Protein AF-A0A2I1C0G3-F1 (afdb_monomer_lite)

Structure (mmCIF, N/CA/C/O backbone):
data_AF-A0A2I1C0G3-F1
#
_entry.id   AF-A0A2I1C0G3-F1
#
loop_
_atom_site.group_PDB
_atom_site.id
_atom_site.type_symbol
_atom_site.label_atom_id
_atom_site.label_alt_id
_atom_site.label_comp_id
_atom_site.label_asym_id
_atom_site.label_entity_id
_atom_site.label_seq_id
_atom_site.pdbx_PDB_ins_code
_atom_site.Cartn_x
_atom_site.Cartn_y
_atom_site.Cartn_z
_atom_site.occupancy
_atom_site.B_iso_or_equiv
_atom_site.auth_seq_id
_atom_site.auth_comp_id
_atom_site.auth_asym_id
_atom_site.auth_atom_id
_atom_site.pdbx_PDB_model_num
ATOM 1 N N . MET A 1 1 ? 12.095 70.002 7.663 1.00 41.62 1 MET A N 1
ATOM 2 C CA . MET A 1 1 ? 11.716 69.088 8.762 1.00 41.62 1 MET A CA 1
ATOM 3 C C . MET A 1 1 ? 11.237 67.773 8.164 1.00 41.62 1 MET A C 1
ATOM 5 O O . MET A 1 1 ? 10.203 67.758 7.523 1.00 41.62 1 MET A O 1
ATOM 9 N N . LYS A 1 2 ? 12.074 66.731 8.295 1.00 50.09 2 LYS A N 1
ATOM 10 C CA . LYS A 1 2 ? 11.753 65.291 8.305 1.00 50.09 2 LYS A CA 1
ATOM 11 C C . LYS A 1 2 ? 10.489 64.846 7.516 1.00 50.09 2 LYS A C 1
ATOM 13 O O . LYS A 1 2 ? 9.444 64.638 8.116 1.00 50.09 2 LYS A O 1
ATOM 18 N N . LEU A 1 3 ? 10.611 64.580 6.206 1.00 47.00 3 LEU A N 1
ATOM 19 C CA . LEU A 1 3 ? 9.730 63.608 5.525 1.00 47.00 3 LEU A CA 1
ATOM 20 C C . LEU A 1 3 ? 10.297 62.196 5.736 1.00 47.00 3 LEU A C 1
ATOM 22 O O . LEU A 1 3 ? 10.904 61.575 4.872 1.00 47.00 3 LEU A O 1
ATOM 26 N N . ILE A 1 4 ? 10.140 61.750 6.973 1.00 63.03 4 ILE A N 1
ATOM 27 C CA . ILE A 1 4 ? 10.003 60.349 7.369 1.00 63.03 4 ILE A CA 1
ATOM 28 C C . ILE A 1 4 ? 8.631 59.959 6.798 1.00 63.03 4 ILE A C 1
ATOM 30 O O . ILE A 1 4 ? 7.648 60.619 7.104 1.00 63.03 4 ILE A O 1
ATOM 34 N N . TYR A 1 5 ? 8.489 59.061 5.836 1.00 48.56 5 TYR A N 1
ATOM 35 C CA . TYR A 1 5 ? 8.572 57.627 6.045 1.00 48.56 5 TYR A CA 1
ATOM 36 C C . TYR A 1 5 ? 8.516 56.964 4.659 1.00 48.56 5 TYR A C 1
ATOM 38 O O . TYR A 1 5 ? 7.443 56.760 4.095 1.00 48.56 5 TYR A O 1
ATOM 46 N N . LEU A 1 6 ? 9.678 56.623 4.100 1.00 55.53 6 LEU A N 1
ATOM 47 C CA . LEU A 1 6 ? 9.783 55.597 3.062 1.00 55.53 6 LEU A CA 1
ATOM 48 C C . LEU A 1 6 ? 9.491 54.249 3.740 1.00 55.53 6 LEU A C 1
ATOM 50 O O . LEU A 1 6 ? 10.404 53.553 4.178 1.00 55.53 6 LEU A O 1
ATOM 54 N N . LEU A 1 7 ? 8.207 53.924 3.915 1.00 60.22 7 LEU A N 1
ATOM 55 C CA . LEU A 1 7 ? 7.763 52.630 4.431 1.00 60.22 7 LEU A CA 1
ATOM 56 C C . LEU A 1 7 ? 7.901 51.593 3.319 1.00 60.22 7 LEU A C 1
ATOM 58 O O . LEU A 1 7 ? 7.025 51.382 2.483 1.00 60.22 7 LEU A O 1
ATOM 62 N N . THR A 1 8 ? 9.081 50.988 3.336 1.00 62.69 8 THR A N 1
ATOM 63 C CA . THR A 1 8 ? 9.440 49.677 2.809 1.00 62.69 8 THR A CA 1
ATOM 64 C C . THR A 1 8 ? 8.256 48.709 2.803 1.00 62.69 8 THR A C 1
ATOM 66 O O . THR A 1 8 ? 7.975 48.040 3.796 1.00 62.69 8 THR A O 1
ATOM 69 N N . SER A 1 9 ? 7.585 48.591 1.662 1.00 59.91 9 SER A N 1
ATOM 70 C CA . SER A 1 9 ? 6.742 47.433 1.384 1.00 59.91 9 SER A CA 1
ATOM 71 C C . SER A 1 9 ? 7.676 46.330 0.900 1.00 59.91 9 SER A C 1
ATOM 73 O O . SER A 1 9 ? 7.850 46.139 -0.303 1.00 59.91 9 SER A O 1
ATOM 75 N N . LEU A 1 10 ? 8.355 45.656 1.838 1.00 60.56 10 LEU A N 1
ATOM 76 C CA . LEU A 1 10 ? 8.894 44.330 1.553 1.00 60.56 10 LEU A CA 1
ATOM 77 C C . LEU A 1 10 ? 7.682 43.495 1.153 1.00 60.56 10 LEU A C 1
ATOM 79 O O . LEU A 1 10 ? 6.891 43.092 2.004 1.00 60.56 10 LEU A O 1
ATOM 83 N N . ALA A 1 11 ? 7.509 43.285 -0.150 1.00 59.66 11 ALA A N 1
ATOM 84 C CA . ALA A 1 11 ? 6.699 42.193 -0.636 1.00 59.66 11 ALA A CA 1
ATOM 85 C C . ALA A 1 11 ? 7.301 40.941 -0.001 1.00 59.66 11 ALA A C 1
ATOM 87 O O . ALA A 1 11 ? 8.382 40.493 -0.391 1.00 59.66 11 ALA A O 1
ATOM 88 N N . ALA A 1 12 ? 6.643 40.436 1.042 1.00 60.94 12 ALA A N 1
ATOM 89 C CA . ALA A 1 12 ? 6.866 39.094 1.523 1.00 60.94 12 ALA A CA 1
ATOM 90 C C . ALA A 1 12 ? 6.483 38.197 0.349 1.00 60.94 12 ALA A C 1
ATOM 92 O O . ALA A 1 12 ? 5.319 37.856 0.155 1.00 60.94 12 ALA A O 1
ATOM 93 N N . MET A 1 13 ? 7.470 37.898 -0.494 1.00 59.31 13 MET A N 1
ATOM 94 C CA . MET A 1 13 ? 7.443 36.727 -1.343 1.00 59.31 13 MET A CA 1
ATOM 95 C C . MET A 1 13 ? 7.285 35.582 -0.357 1.00 59.31 13 MET A C 1
ATOM 97 O O . MET A 1 13 ? 8.254 35.147 0.266 1.00 59.31 13 MET A O 1
ATOM 101 N N . ALA A 1 14 ? 6.032 35.193 -0.120 1.00 60.47 14 ALA A N 1
ATOM 102 C CA . ALA A 1 14 ? 5.714 33.936 0.501 1.00 60.47 14 ALA A CA 1
ATOM 103 C C . ALA A 1 14 ? 6.405 32.913 -0.389 1.00 60.47 14 ALA A C 1
ATOM 105 O O . ALA A 1 14 ? 5.953 32.622 -1.497 1.00 60.47 14 ALA A O 1
ATOM 106 N N . LEU A 1 15 ? 7.573 32.455 0.059 1.00 53.50 15 LEU A N 1
ATOM 107 C CA . LEU A 1 15 ? 8.144 31.220 -0.415 1.00 53.50 15 LEU A CA 1
ATOM 108 C C . LEU A 1 15 ? 7.067 30.188 -0.107 1.00 53.50 15 LEU A C 1
ATOM 110 O O . LEU A 1 15 ? 6.965 29.706 1.019 1.00 53.50 15 LEU A O 1
ATOM 114 N N . ALA A 1 16 ? 6.223 29.901 -1.094 1.00 58.41 16 ALA A N 1
ATOM 115 C CA . ALA A 1 16 ? 5.511 28.647 -1.158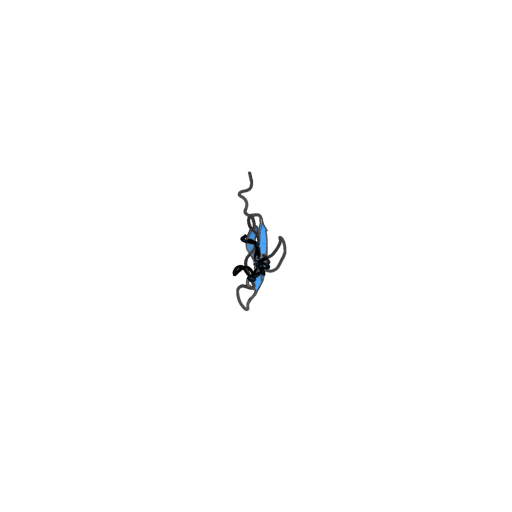 1.00 58.41 16 ALA A CA 1
ATOM 116 C C . ALA A 1 16 ? 6.605 27.590 -1.314 1.00 58.41 16 ALA A C 1
ATOM 118 O O . ALA A 1 16 ? 6.943 27.165 -2.416 1.00 58.41 16 ALA A O 1
ATOM 119 N N . ALA A 1 17 ? 7.255 27.266 -0.196 1.00 59.75 17 ALA A N 1
ATOM 120 C CA . ALA A 1 17 ? 8.062 26.080 -0.101 1.00 59.75 17 ALA A CA 1
ATOM 121 C C . ALA A 1 17 ? 7.104 24.935 -0.446 1.00 59.75 17 ALA A C 1
ATOM 123 O O . ALA A 1 17 ? 6.043 24.851 0.183 1.00 59.75 17 ALA A O 1
ATOM 124 N N . PRO A 1 18 ? 7.403 24.096 -1.452 1.00 55.66 18 PRO A N 1
ATOM 125 C CA . PRO A 1 18 ? 6.675 22.850 -1.586 1.00 55.66 18 PRO A CA 1
ATOM 126 C C . PRO A 1 18 ? 6.778 22.155 -0.230 1.00 55.66 18 PRO A C 1
ATOM 128 O O . PRO A 1 18 ? 7.877 22.000 0.310 1.00 55.66 18 PRO A O 1
ATOM 131 N N . SER A 1 19 ? 5.631 21.844 0.369 1.00 55.75 19 SER A N 1
ATOM 132 C CA . SER A 1 19 ? 5.573 21.087 1.612 1.00 55.75 19 SER A CA 1
ATOM 133 C C . SER A 1 19 ? 6.509 19.878 1.466 1.00 55.75 19 SER A C 1
ATOM 135 O O . SER A 1 19 ? 6.389 19.157 0.476 1.00 55.75 19 SER A O 1
ATOM 137 N N . PRO A 1 20 ? 7.450 19.621 2.397 1.00 54.94 20 PRO A N 1
ATOM 138 C CA . PRO A 1 20 ? 8.347 18.459 2.310 1.00 54.94 20 PRO A CA 1
ATOM 139 C C . PRO A 1 20 ? 7.584 17.127 2.378 1.00 54.94 20 PRO A C 1
ATOM 141 O O . PRO A 1 20 ? 8.125 16.064 2.090 1.00 54.94 20 PRO A O 1
ATOM 144 N N . LEU A 1 21 ? 6.302 17.195 2.730 1.00 54.12 21 LEU A N 1
ATOM 145 C CA . LEU A 1 21 ? 5.312 16.179 2.452 1.00 54.12 21 LEU A CA 1
ATOM 146 C C . LEU A 1 21 ? 4.851 16.383 1.007 1.00 54.12 21 LEU A C 1
ATOM 148 O O . LEU A 1 21 ? 3.810 17.000 0.775 1.00 54.12 21 LEU A O 1
ATOM 152 N N . GLY A 1 22 ? 5.631 15.897 0.035 1.00 51.34 22 GLY A N 1
ATOM 153 C CA . GLY A 1 22 ? 5.044 15.573 -1.267 1.00 51.34 22 GLY A CA 1
ATOM 154 C C . GLY A 1 22 ? 3.763 14.799 -0.985 1.00 51.34 22 GLY A C 1
ATOM 155 O O . GLY A 1 22 ? 3.797 13.949 -0.097 1.00 51.34 22 GLY A O 1
ATOM 156 N N . GLU A 1 23 ? 2.640 15.188 -1.600 1.00 55.66 23 GLU A N 1
ATOM 157 C CA . GLU A 1 23 ? 1.328 14.593 -1.331 1.00 55.66 23 GLU A CA 1
ATOM 158 C C . GLU A 1 23 ? 1.486 13.077 -1.203 1.00 55.66 23 GLU A C 1
ATOM 160 O O . GLU A 1 23 ? 1.707 12.382 -2.194 1.00 55.66 23 GLU A O 1
ATOM 165 N N . TYR A 1 24 ? 1.449 12.560 0.028 1.00 59.50 24 TYR A N 1
ATOM 166 C CA . TYR A 1 24 ? 1.410 11.128 0.257 1.00 59.50 24 TYR A CA 1
ATOM 167 C C . TYR A 1 24 ? 0.004 10.719 -0.154 1.00 59.50 24 TYR A C 1
ATOM 169 O O . TYR A 1 24 ? -0.921 10.704 0.659 1.00 59.50 24 TYR A O 1
ATOM 177 N N . VAL A 1 25 ? -0.172 10.484 -1.454 1.00 84.25 25 VAL A N 1
ATOM 178 C CA . VAL A 1 25 ? -1.390 9.904 -1.996 1.00 84.25 25 VAL A CA 1
ATOM 179 C C . VAL A 1 25 ? -1.407 8.473 -1.492 1.00 84.25 25 VAL A C 1
ATOM 181 O O . VAL A 1 25 ? -0.651 7.618 -1.945 1.00 84.25 25 VAL A O 1
ATOM 184 N N . CYS A 1 26 ? -2.206 8.254 -0.459 1.00 92.38 26 CYS A N 1
ATOM 185 C CA . CYS A 1 26 ? -2.439 6.936 0.087 1.00 92.38 26 CYS A CA 1
ATOM 186 C C . CYS A 1 26 ? -3.418 6.164 -0.799 1.00 92.38 26 CYS A C 1
ATOM 188 O O . CYS A 1 26 ? -4.251 6.753 -1.494 1.00 92.38 26 CYS A O 1
ATOM 190 N N . HIS A 1 27 ? -3.328 4.841 -0.741 1.00 94.56 27 HIS A N 1
ATOM 191 C CA . HIS A 1 27 ? -4.222 3.959 -1.468 1.00 94.56 27 HIS A CA 1
ATOM 192 C C . HIS A 1 27 ? -5.574 3.839 -0.764 1.00 94.56 27 HIS A C 1
ATOM 194 O O . HIS A 1 27 ? -5.644 3.567 0.442 1.00 94.56 27 HIS A O 1
ATOM 200 N N . ARG A 1 28 ? -6.649 4.061 -1.521 1.00 95.44 28 ARG A N 1
ATOM 201 C CA . ARG A 1 28 ? -8.036 3.944 -1.056 1.00 95.44 28 ARG A CA 1
ATOM 202 C C . ARG A 1 28 ? -8.437 2.477 -0.912 1.00 95.44 28 ARG A C 1
ATOM 204 O O . ARG A 1 28 ? -7.751 1.576 -1.382 1.00 95.44 28 ARG A O 1
ATOM 211 N N . GLU A 1 29 ? -9.574 2.240 -0.270 1.00 95.94 29 GLU A N 1
ATOM 212 C CA . GLU A 1 29 ? -10.156 0.904 -0.149 1.00 95.94 29 GLU A CA 1
ATOM 213 C C . GLU A 1 29 ? -10.309 0.242 -1.528 1.00 95.94 29 GLU A C 1
ATOM 215 O O . GLU A 1 29 ? -10.741 0.871 -2.496 1.00 95.94 29 GLU A O 1
ATOM 220 N N . GLY A 1 30 ? -9.906 -1.024 -1.622 1.00 95.75 30 GLY A N 1
ATOM 221 C CA . GLY A 1 30 ? -9.907 -1.806 -2.857 1.00 95.75 30 GLY A CA 1
ATOM 222 C C . GLY A 1 30 ? -8.724 -1.549 -3.796 1.00 95.75 30 GLY A C 1
ATOM 223 O O . GLY A 1 30 ? -8.518 -2.338 -4.719 1.00 95.75 30 GLY A O 1
ATOM 224 N N . GLU A 1 31 ? -7.914 -0.509 -3.581 1.00 96.69 31 GLU A N 1
ATOM 225 C CA . GLU A 1 31 ? -6.719 -0.280 -4.397 1.00 96.69 31 GLU A CA 1
ATOM 226 C C . GLU A 1 31 ? -5.595 -1.267 -4.055 1.00 96.69 31 GLU A C 1
ATOM 228 O O . GLU A 1 31 ? -5.466 -1.741 -2.924 1.00 96.69 31 GLU A O 1
ATOM 233 N N . THR A 1 32 ? -4.764 -1.584 -5.053 1.00 96.38 32 THR A N 1
ATOM 234 C CA . THR A 1 32 ? -3.637 -2.512 -4.883 1.00 96.38 32 THR A CA 1
ATOM 235 C C . THR A 1 32 ? -2.514 -1.841 -4.099 1.00 96.38 32 THR A C 1
ATOM 237 O O . THR A 1 32 ? -1.976 -0.824 -4.527 1.00 96.38 32 THR A O 1
ATOM 240 N N . CYS A 1 33 ? -2.131 -2.444 -2.977 1.00 96.06 33 CYS A N 1
ATOM 241 C CA . CYS A 1 33 ? -1.064 -1.961 -2.096 1.00 96.06 33 CYS A CA 1
ATOM 242 C C . CYS A 1 33 ? 0.224 -2.789 -2.202 1.00 96.06 33 CYS A C 1
ATOM 244 O O . CYS A 1 33 ? 1.300 -2.295 -1.861 1.00 96.06 33 CYS A O 1
ATOM 246 N N . ALA A 1 34 ? 0.144 -4.023 -2.707 1.00 96.44 34 ALA A N 1
ATOM 247 C CA . ALA A 1 34 ? 1.299 -4.884 -2.934 1.00 96.44 34 ALA A CA 1
ATOM 248 C C . ALA A 1 34 ? 1.075 -5.822 -4.123 1.00 96.44 34 ALA A C 1
ATOM 250 O O . ALA A 1 34 ? -0.047 -6.266 -4.377 1.00 96.44 34 ALA A O 1
ATOM 251 N N . THR A 1 35 ? 2.159 -6.139 -4.827 1.00 96.19 35 THR A N 1
ATOM 252 C CA . THR A 1 35 ? 2.196 -7.177 -5.869 1.00 96.19 35 THR A CA 1
ATOM 253 C C . THR A 1 35 ? 3.360 -8.134 -5.623 1.00 96.19 35 THR A C 1
ATOM 255 O O . THR A 1 35 ? 4.155 -7.919 -4.708 1.00 96.19 35 THR A O 1
ATOM 258 N N . ILE A 1 36 ? 3.542 -9.128 -6.495 1.00 95.38 36 ILE A N 1
ATOM 259 C CA . ILE A 1 36 ? 4.758 -9.959 -6.544 1.00 95.38 36 ILE A CA 1
ATOM 260 C C . ILE A 1 36 ? 6.061 -9.141 -6.645 1.00 95.38 36 ILE A C 1
ATOM 262 O O . ILE A 1 36 ? 7.108 -9.583 -6.180 1.00 95.38 36 ILE A O 1
ATOM 266 N N . ALA A 1 37 ? 6.011 -7.934 -7.222 1.00 95.12 37 ALA A N 1
ATOM 267 C CA . ALA A 1 37 ? 7.166 -7.039 -7.307 1.00 95.12 37 ALA A CA 1
ATOM 268 C C . ALA A 1 37 ? 7.476 -6.316 -5.978 1.00 95.12 37 ALA A C 1
ATOM 270 O O . ALA A 1 37 ? 8.505 -5.650 -5.872 1.00 95.12 37 ALA A O 1
ATOM 271 N N . GLY A 1 38 ? 6.607 -6.449 -4.971 1.00 90.81 38 GLY A N 1
ATOM 272 C CA . GLY A 1 38 ? 6.724 -5.818 -3.661 1.00 90.81 38 GLY A CA 1
ATOM 273 C C . GLY A 1 38 ? 5.639 -4.767 -3.380 1.00 90.81 38 GLY A C 1
ATOM 274 O O . GLY A 1 38 ? 4.625 -4.696 -4.086 1.00 90.81 38 GLY A O 1
ATOM 275 N N . PRO A 1 39 ? 5.830 -3.959 -2.319 1.00 91.38 39 PRO A N 1
ATOM 276 C CA . PRO A 1 39 ? 4.907 -2.893 -1.939 1.00 91.38 39 PRO A CA 1
ATOM 277 C C . PRO A 1 39 ? 4.832 -1.794 -3.004 1.00 91.38 39 PRO A C 1
ATOM 279 O O . PRO A 1 39 ? 5.861 -1.338 -3.501 1.00 91.38 39 PRO A O 1
ATOM 282 N N . ILE A 1 40 ? 3.617 -1.343 -3.313 1.00 90.44 40 ILE A N 1
ATOM 283 C CA . ILE A 1 40 ? 3.369 -0.220 -4.235 1.00 90.44 40 ILE A CA 1
ATOM 284 C C . ILE A 1 40 ? 3.304 1.102 -3.464 1.00 90.44 40 ILE A C 1
ATOM 286 O O . ILE A 1 40 ? 3.787 2.129 -3.936 1.00 90.44 40 ILE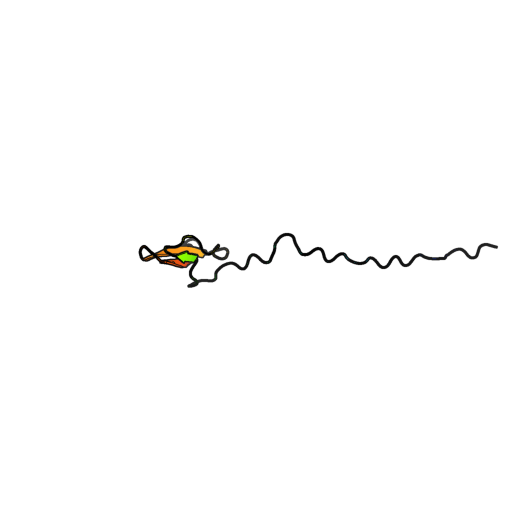 A O 1
ATOM 290 N N . GLY A 1 41 ? 2.741 1.069 -2.257 1.00 88.94 41 GLY A N 1
ATOM 291 C CA . GLY A 1 41 ? 2.527 2.251 -1.438 1.00 88.94 41 GLY A CA 1
ATOM 292 C C . GLY A 1 41 ? 1.861 1.909 -0.112 1.00 88.94 41 GLY A C 1
ATOM 293 O O . GLY A 1 41 ? 1.799 0.748 0.294 1.00 88.94 41 GLY A O 1
ATOM 294 N N . VAL A 1 42 ? 1.360 2.936 0.570 1.00 92.44 42 VAL A N 1
ATOM 295 C CA . VAL A 1 42 ? 0.683 2.806 1.866 1.00 92.44 42 VAL A CA 1
ATOM 296 C C . VAL A 1 42 ? -0.819 3.021 1.711 1.00 92.44 42 VAL A C 1
ATOM 298 O O . VAL A 1 42 ? -1.251 3.907 0.976 1.00 92.44 42 VAL A O 1
ATOM 301 N N . CYS A 1 43 ? -1.621 2.216 2.406 1.00 95.50 43 CYS A N 1
ATOM 302 C CA . CYS A 1 43 ? -3.065 2.424 2.481 1.00 95.50 43 CYS A CA 1
ATOM 303 C C . CYS A 1 43 ? -3.396 3.676 3.303 1.00 95.50 43 CYS A C 1
ATOM 305 O O . CYS A 1 43 ? -2.621 4.087 4.172 1.00 95.50 43 CYS A O 1
ATOM 307 N N . CYS A 1 44 ? -4.542 4.293 3.025 1.00 94.75 44 CYS A N 1
ATOM 308 C CA . CYS A 1 44 ? -5.015 5.437 3.798 1.00 94.75 44 CYS A CA 1
ATOM 309 C C . CYS A 1 44 ? -5.288 5.070 5.270 1.00 94.75 44 CYS A C 1
ATOM 311 O O . CYS A 1 44 ? -5.525 3.900 5.575 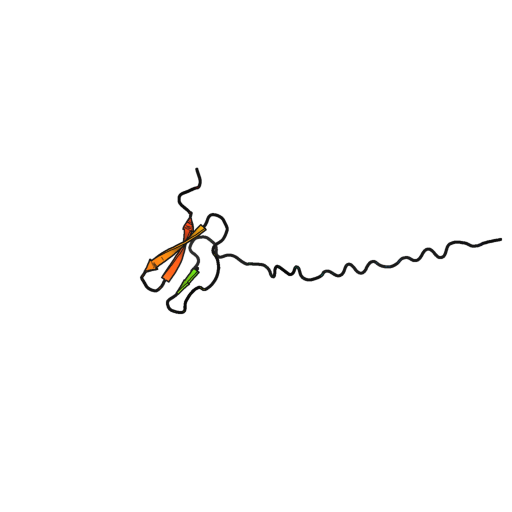1.00 94.75 44 CYS A O 1
ATOM 313 N N . PRO A 1 45 ? -5.274 6.048 6.197 1.00 93.50 45 PRO A N 1
ATOM 314 C CA . PRO A 1 45 ? -5.616 5.802 7.598 1.00 93.50 45 PRO A CA 1
ATOM 315 C C . PRO A 1 45 ? -6.958 5.070 7.748 1.00 93.50 45 PRO A C 1
ATOM 317 O O . PRO A 1 45 ? -7.920 5.404 7.060 1.00 93.50 45 PRO A O 1
ATOM 320 N N . GLY A 1 46 ? -7.012 4.080 8.645 1.00 92.75 46 GLY A N 1
ATOM 321 C CA . GLY A 1 46 ? -8.175 3.196 8.825 1.00 92.75 46 GLY A CA 1
ATOM 322 C C . GLY A 1 46 ? -8.219 1.998 7.869 1.00 92.75 46 GLY A C 1
ATOM 323 O O . GLY A 1 4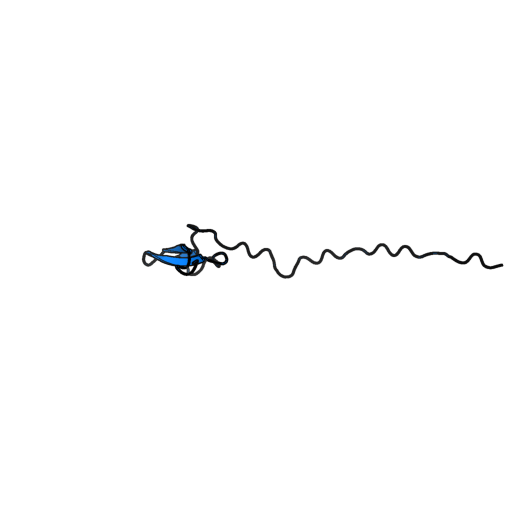6 ? -9.126 1.175 7.963 1.00 92.75 46 GLY A O 1
ATOM 324 N N . LEU A 1 47 ? -7.240 1.878 6.965 1.00 95.44 47 LEU A N 1
ATOM 325 C CA . LEU A 1 47 ? -7.100 0.751 6.050 1.00 95.44 47 LEU A CA 1
ATOM 326 C C . LEU A 1 47 ? -5.776 0.008 6.276 1.00 95.44 47 LEU A C 1
ATOM 328 O O . LEU A 1 47 ? -4.751 0.598 6.625 1.00 95.44 47 LEU A O 1
ATOM 332 N N . GLN A 1 48 ? -5.779 -1.293 6.004 1.00 95.31 48 GLN A N 1
ATOM 333 C CA . GLN A 1 48 ? -4.613 -2.170 6.026 1.00 95.31 48 GLN A CA 1
ATOM 334 C C . GLN A 1 48 ? -4.472 -2.911 4.694 1.00 95.31 48 GLN A C 1
ATOM 336 O O . GLN A 1 48 ? -5.456 -3.234 4.035 1.00 95.31 48 GLN A O 1
ATOM 341 N N . CYS A 1 49 ? -3.229 -3.187 4.296 1.00 96.12 49 CYS A N 1
ATOM 342 C CA . CYS A 1 49 ? -2.942 -3.985 3.110 1.00 96.12 49 CYS A CA 1
ATOM 343 C C . CYS A 1 49 ? -3.173 -5.475 3.399 1.00 96.12 49 CYS A C 1
ATOM 345 O O . CYS A 1 49 ? -2.411 -6.077 4.157 1.00 96.12 49 CYS A O 1
ATOM 347 N N . ILE A 1 50 ? -4.207 -6.065 2.795 1.00 95.88 50 ILE A N 1
ATOM 348 C CA . ILE A 1 50 ? -4.596 -7.469 2.973 1.00 95.88 50 ILE A CA 1
ATOM 349 C C . ILE A 1 50 ? -4.314 -8.253 1.692 1.00 95.88 50 ILE A C 1
ATOM 351 O O . ILE A 1 50 ? -4.779 -7.891 0.611 1.00 95.88 50 ILE A O 1
ATOM 355 N N . TYR A 1 51 ? -3.565 -9.349 1.815 1.00 94.94 51 TYR A N 1
ATOM 356 C CA . TYR A 1 51 ? -3.266 -10.248 0.701 1.00 94.94 51 TYR A CA 1
ATOM 357 C C . TYR A 1 51 ? -4.475 -11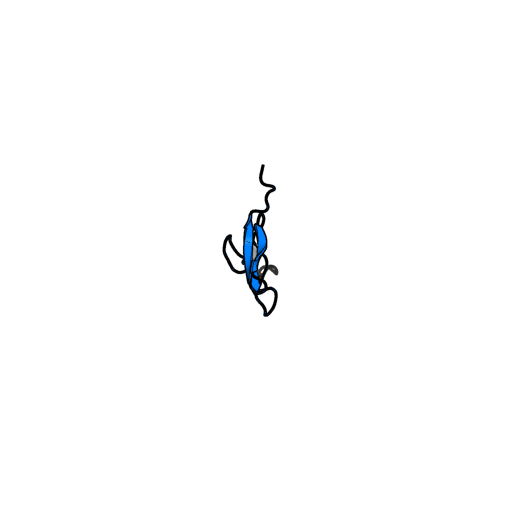.132 0.384 1.00 94.94 51 TYR A C 1
ATOM 359 O O . TYR A 1 51 ? -4.826 -12.018 1.160 1.00 94.94 51 TYR A O 1
ATOM 367 N N . ILE A 1 52 ? -5.102 -10.890 -0.769 1.00 95.38 52 ILE A N 1
ATOM 368 C CA . ILE A 1 52 ? -6.222 -11.696 -1.293 1.00 95.38 52 ILE A CA 1
ATOM 369 C C . ILE A 1 52 ? -5.737 -12.865 -2.157 1.00 95.38 52 ILE A C 1
ATOM 371 O O . ILE A 1 52 ? -6.489 -13.788 -2.461 1.00 95.38 52 ILE A O 1
ATOM 375 N N . SER A 1 53 ? -4.467 -12.831 -2.551 1.00 95.62 53 SER A N 1
ATOM 376 C CA . SER A 1 53 ? -3.750 -13.921 -3.200 1.00 95.62 53 SER A CA 1
ATOM 377 C C . SER A 1 53 ? -2.259 -13.825 -2.840 1.00 95.62 53 SER A C 1
ATOM 379 O O . SER A 1 53 ? -1.838 -12.788 -2.317 1.00 95.62 53 SER A O 1
ATOM 381 N N . PRO A 1 54 ? -1.443 -14.859 -3.117 1.00 93.06 54 PRO A N 1
ATOM 382 C CA . PRO A 1 54 ? -0.007 -14.828 -2.821 1.00 93.06 54 PRO A CA 1
ATOM 383 C C . PRO A 1 54 ? 0.731 -13.633 -3.440 1.00 93.06 54 PRO A C 1
ATOM 385 O O . PRO A 1 54 ? 1.70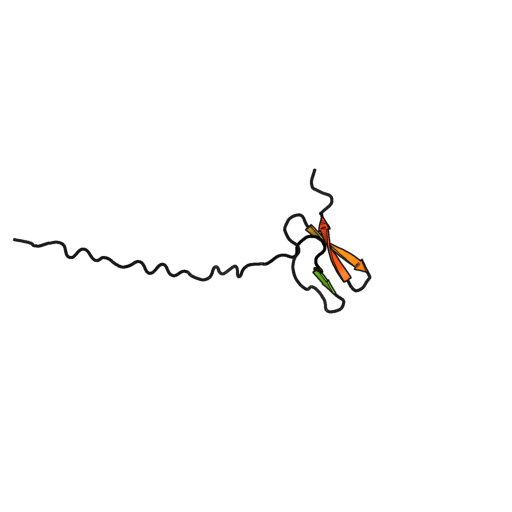3 -13.151 -2.868 1.00 93.06 54 PRO A O 1
ATOM 388 N N . ASP A 1 55 ? 0.229 -13.134 -4.573 1.00 95.75 55 ASP A N 1
ATOM 389 C CA . ASP A 1 55 ? 0.897 -12.129 -5.400 1.00 95.75 55 ASP A CA 1
ATOM 390 C C . ASP A 1 55 ? 0.176 -10.774 -5.417 1.00 95.75 55 ASP A C 1
ATOM 392 O O . ASP A 1 55 ? 0.600 -9.878 -6.148 1.00 95.75 55 ASP A O 1
ATOM 396 N N . GLN A 1 56 ? -0.919 -10.606 -4.663 1.00 96.31 56 GLN A N 1
ATOM 397 C CA . GLN A 1 56 ? -1.718 -9.378 -4.677 1.00 96.31 56 GLN A CA 1
ATOM 398 C C . GLN A 1 56 ? -2.273 -9.025 -3.296 1.00 96.31 56 GLN A C 1
ATOM 400 O O . GLN A 1 56 ? -3.057 -9.779 -2.709 1.00 96.31 56 GLN A O 1
ATOM 405 N N . GLY A 1 57 ? -1.923 -7.825 -2.833 1.00 97.12 57 GLY A N 1
ATOM 406 C CA . GLY A 1 57 ? -2.510 -7.170 -1.669 1.00 97.12 57 GLY A CA 1
ATOM 407 C C . GLY A 1 57 ? -3.384 -5.982 -2.060 1.00 97.12 57 GLY A C 1
ATOM 408 O O . GLY A 1 57 ? -3.018 -5.209 -2.948 1.00 97.12 57 GLY A O 1
ATOM 409 N N . VAL A 1 58 ? -4.513 -5.813 -1.372 1.00 97.00 58 VAL A N 1
ATOM 410 C CA . VAL A 1 58 ? -5.437 -4.677 -1.535 1.00 97.00 58 VAL A CA 1
ATOM 411 C C . VAL A 1 58 ? -5.734 -4.001 -0.197 1.00 97.00 58 VAL A C 1
ATOM 413 O O . VAL A 1 58 ? -5.707 -4.651 0.847 1.00 97.00 58 VAL A O 1
ATOM 416 N N . CYS A 1 59 ? -6.019 -2.700 -0.210 1.00 97.56 59 CYS A N 1
ATOM 417 C CA . CYS A 1 59 ? -6.393 -1.972 1.002 1.00 97.56 59 CYS A CA 1
ATOM 418 C C . CYS A 1 59 ? -7.814 -2.338 1.453 1.00 97.56 59 CYS A C 1
ATOM 420 O O . CYS A 1 59 ? -8.761 -2.202 0.680 1.00 97.56 59 CYS A O 1
ATOM 422 N N . GLN A 1 60 ? -7.963 -2.775 2.701 1.00 96.69 60 GLN A N 1
ATOM 423 C CA . GLN A 1 60 ? -9.234 -3.144 3.339 1.00 96.69 60 GLN A CA 1
ATOM 424 C C . GLN A 1 60 ? -9.372 -2.433 4.692 1.00 96.69 60 GLN A C 1
ATOM 426 O O . GLN A 1 60 ? -8.343 -2.081 5.274 1.00 96.69 60 GLN A O 1
ATOM 431 N N . PRO A 1 61 ? -10.591 -2.227 5.219 1.00 96.06 61 PRO A N 1
ATOM 432 C CA . PRO A 1 61 ? -10.790 -1.673 6.555 1.00 96.06 61 PRO A CA 1
ATOM 433 C C . PRO A 1 61 ? -10.054 -2.478 7.628 1.00 96.06 61 PRO A C 1
ATOM 435 O O . PRO A 1 61 ? -10.067 -3.709 7.626 1.00 96.06 61 PRO A O 1
ATOM 438 N N . THR A 1 62 ? -9.412 -1.789 8.568 1.00 87.19 62 THR A N 1
ATOM 439 C CA . THR A 1 62 ? -9.012 -2.429 9.824 1.00 87.19 62 THR A CA 1
ATOM 440 C C . THR A 1 62 ? -10.285 -2.693 10.622 1.00 87.19 62 THR A C 1
ATOM 442 O O . THR A 1 62 ? -11.030 -1.748 10.866 1.00 87.19 62 THR A O 1
ATOM 445 N N . GLU A 1 63 ? -10.546 -3.941 11.018 1.00 72.75 63 GLU A N 1
ATOM 446 C CA . GLU A 1 63 ? -11.694 -4.376 11.846 1.00 72.75 63 GLU A CA 1
ATOM 447 C C . GLU A 1 63 ? -11.631 -3.815 13.294 1.00 72.75 63 GLU A C 1
ATOM 449 O O . GLU A 1 63 ? -11.769 -4.541 14.274 1.00 72.75 63 GLU A O 1
ATOM 454 N N . ASP A 1 64 ? -11.373 -2.514 13.431 1.00 61.38 64 ASP A N 1
ATOM 455 C CA . ASP A 1 64 ? -11.242 -1.738 14.666 1.00 61.38 64 ASP A CA 1
ATOM 456 C C . ASP A 1 64 ? -11.798 -0.318 14.424 1.00 61.38 64 ASP A C 1
ATOM 458 O O . ASP A 1 64 ? -11.107 0.695 14.493 1.00 61.38 64 ASP A O 1
ATOM 462 N N . SER A 1 65 ? -13.055 -0.238 13.985 1.00 51.94 65 SER A N 1
ATOM 463 C CA . SER A 1 65 ? -13.796 1.023 13.810 1.00 51.94 65 SER A CA 1
ATOM 464 C C . SER A 1 65 ? -15.166 0.941 14.484 1.00 51.94 65 SER A C 1
ATOM 466 O O . SER A 1 65 ? -16.196 1.208 13.865 1.00 51.94 65 SER A O 1
ATOM 468 N N . THR A 1 66 ? -15.177 0.519 15.751 1.00 46.31 66 THR A N 1
ATOM 469 C CA . THR A 1 66 ? -16.318 0.673 16.671 1.00 46.31 66 THR A CA 1
ATOM 470 C C . THR A 1 66 ? -15.922 1.564 17.835 1.00 46.31 66 THR A C 1
ATOM 472 O O . THR A 1 66 ? -14.829 1.338 18.393 1.00 46.31 66 THR A O 1
#

Radius of gyration: 24.51 Å; chains: 1; bounding box: 28×84×24 Å

pLDDT: mean 78.29, std 19.3, range [41.62, 97.56]

Organism: Aspergillus novofumigatus (strain IBT 16806) (NCBI:txid1392255)

Sequence (66 aa):
MKLIYLLTSLAAMALAAPSPLGEYVCHREGETCATIAGPIGVCCPGLQCIYISPDQGVCQPTEDST

Secondary structure (DSSP, 8-state):
----------------PPPSS----PBPTTSEEEETTEE---BPTTEEEEEEETTEEEEEE-S---

Foldseek 3Di:
DDPDDPPDPPPPPPPPPPDPPPPQPAAEFFDWQFFQVGGPHHHDPQWDFDDPDPGTTGTDGDPPDD